Protein AF-A0A2U9CHC1-F1 (afdb_monomer_lite)

Organism: Scophthalmus maximus (NCBI:txid52904)

Radius of gyration: 15.19 Å; chains: 1; bounding box: 33×24×46 Å

pLDDT: mean 72.47, std 9.73, range [46.44, 90.88]

Secondary structure (DSSP, 8-state):
-EEEEE-TTT--TTHHHHHHHHSPTT-EEEE----SHHHHHHHHHHHHHHHHHHHTTSEEEEEEEEEEEEEE-TT--TTTS-TTS--EEEEEEEEEEE---

Foldseek 3Di:
DEQDEDFPPPDQLVVVVVSLVVDDFFYKYWYWQDDDDSRVVSVVVNVVVVVVCVVVVQKAWPDKDWADQPDADPPDDPVPDDPPDDRGRTGMITIIGGHPD

Structure (mmCIF, N/CA/C/O backbone):
data_AF-A0A2U9CHC1-F1
#
_entry.id   AF-A0A2U9CHC1-F1
#
loop_
_atom_site.group_PDB
_atom_site.id
_atom_site.type_symbol
_atom_site.label_atom_id
_atom_site.label_alt_id
_atom_site.label_comp_id
_atom_site.label_asym_id
_atom_site.label_entity_id
_atom_site.label_seq_id
_atom_site.pdbx_PDB_ins_code
_atom_site.Cartn_x
_atom_site.Cartn_y
_atom_site.Cartn_z
_atom_site.occupancy
_atom_site.B_iso_or_equiv
_atom_site.auth_seq_id
_atom_site.auth_comp_id
_atom_site.auth_asym_id
_atom_site.auth_atom_id
_atom_site.pdbx_PDB_model_num
ATOM 1 N N . MET A 1 1 ? -12.925 -9.304 -1.802 1.00 46.44 1 MET A N 1
ATOM 2 C CA . MET A 1 1 ? -12.968 -8.362 -2.944 1.00 46.44 1 MET A CA 1
ATOM 3 C C . MET A 1 1 ? -11.639 -7.628 -2.959 1.00 46.44 1 MET A C 1
ATOM 5 O O . MET A 1 1 ? -11.303 -7.051 -1.929 1.00 46.44 1 MET A O 1
ATOM 9 N N . MET A 1 2 ? -10.870 -7.755 -4.047 1.00 51.97 2 MET A N 1
ATOM 10 C CA . MET A 1 2 ? -9.599 -7.042 -4.231 1.00 51.97 2 MET A CA 1
ATOM 11 C C . MET A 1 2 ? -9.863 -5.648 -4.790 1.00 51.97 2 MET A C 1
ATOM 13 O O . MET A 1 2 ? -10.770 -5.482 -5.606 1.00 51.97 2 MET A O 1
ATOM 17 N N . VAL A 1 3 ? -9.103 -4.661 -4.333 1.00 51.94 3 VAL A N 1
ATOM 18 C CA . VAL A 1 3 ? -9.379 -3.250 -4.601 1.00 51.94 3 VAL A CA 1
ATOM 19 C C . VAL A 1 3 ? -8.132 -2.628 -5.210 1.00 51.94 3 VAL A C 1
ATOM 21 O O . VAL A 1 3 ? -7.300 -2.099 -4.487 1.00 51.94 3 VAL A O 1
ATOM 24 N N . GLY A 1 4 ? -8.036 -2.727 -6.539 1.00 56.56 4 GLY A N 1
ATOM 25 C CA . GLY A 1 4 ? -7.103 -1.972 -7.381 1.00 56.56 4 GLY A CA 1
ATOM 26 C C . GLY A 1 4 ? -5.609 -2.260 -7.189 1.00 56.56 4 GLY A C 1
ATOM 27 O O . GLY A 1 4 ? -5.155 -2.671 -6.128 1.00 56.56 4 GLY A O 1
ATOM 28 N N . GLY A 1 5 ? -4.837 -2.030 -8.253 1.00 59.22 5 GLY A N 1
ATOM 29 C CA . GLY A 1 5 ? -3.387 -1.864 -8.171 1.00 59.22 5 GLY A CA 1
ATOM 30 C C . GLY A 1 5 ? -3.066 -0.377 -8.066 1.00 59.22 5 GLY A C 1
ATOM 31 O O . GLY A 1 5 ? -3.528 0.401 -8.901 1.00 59.22 5 GLY A O 1
ATOM 32 N N . LEU A 1 6 ? -2.311 0.019 -7.044 1.00 64.94 6 LEU A N 1
ATOM 33 C CA . LEU A 1 6 ? -1.804 1.384 -6.897 1.00 64.94 6 LEU A CA 1
ATOM 34 C C . LEU A 1 6 ? -0.445 1.491 -7.584 1.00 64.94 6 LEU A C 1
ATOM 36 O O . LEU A 1 6 ? 0.389 0.600 -7.443 1.00 64.94 6 LEU A O 1
ATOM 40 N N . GLY A 1 7 ? -0.246 2.555 -8.357 1.00 63.22 7 GLY A N 1
ATOM 41 C CA . GLY A 1 7 ? 0.933 2.699 -9.194 1.00 63.22 7 GLY A CA 1
ATOM 42 C C . GLY A 1 7 ? 1.216 4.143 -9.588 1.00 63.22 7 GLY A C 1
ATOM 43 O O . GLY A 1 7 ? 0.286 4.923 -9.813 1.00 63.22 7 GLY A O 1
ATOM 44 N N . PHE A 1 8 ? 2.499 4.472 -9.723 1.00 62.66 8 PHE A N 1
ATOM 45 C CA . PHE A 1 8 ? 2.984 5.753 -10.216 1.00 62.66 8 PHE A CA 1
ATOM 46 C C . PHE A 1 8 ? 2.347 6.093 -11.570 1.00 62.66 8 PHE A C 1
ATOM 48 O O . PHE A 1 8 ? 2.277 5.261 -12.476 1.00 62.66 8 PHE A O 1
ATOM 55 N N . GLY A 1 9 ? 1.851 7.326 -11.690 1.00 63.66 9 GLY A N 1
ATOM 56 C CA . GLY A 1 9 ? 1.201 7.840 -12.899 1.00 63.66 9 GLY A CA 1
ATOM 57 C C . GLY A 1 9 ? -0.262 7.420 -13.099 1.00 63.66 9 GLY A C 1
ATOM 58 O O . GLY A 1 9 ? -0.912 7.968 -13.985 1.00 63.66 9 GLY A O 1
ATOM 59 N N . PHE A 1 10 ? -0.806 6.508 -12.283 1.00 65.31 10 PHE A N 1
ATOM 60 C CA . PHE A 1 10 ? -2.206 6.071 -12.397 1.00 65.31 10 PHE A CA 1
ATOM 61 C C . PHE A 1 10 ? -3.148 6.806 -11.438 1.00 65.31 10 PHE A C 1
ATOM 63 O O . PHE A 1 10 ? -4.285 7.094 -11.807 1.00 65.31 10 PHE A O 1
ATOM 70 N N . ALA A 1 11 ? -2.695 7.113 -10.220 1.00 68.75 11 ALA A N 1
ATOM 71 C CA . ALA A 1 11 ? -3.487 7.820 -9.216 1.00 68.75 11 ALA A CA 1
ATOM 72 C C . ALA A 1 11 ? -2.588 8.518 -8.179 1.00 68.75 11 ALA A C 1
ATOM 74 O O . ALA A 1 11 ? -1.499 8.017 -7.890 1.00 68.75 11 ALA A O 1
ATOM 75 N N . PRO A 1 12 ? -3.024 9.648 -7.591 1.00 78.62 12 PRO A N 1
ATOM 76 C CA . PRO A 1 12 ? -2.349 10.232 -6.440 1.00 78.62 12 PRO A CA 1
ATOM 77 C C . PRO A 1 12 ? -2.535 9.356 -5.195 1.00 78.62 12 PRO A C 1
ATOM 79 O O . PRO A 1 12 ? -3.524 8.636 -5.060 1.00 78.62 12 PRO A O 1
ATOM 82 N N . ILE A 1 13 ? -1.603 9.461 -4.250 1.00 78.94 13 ILE A N 1
ATOM 83 C CA . ILE A 1 13 ? -1.568 8.636 -3.030 1.00 78.94 13 ILE A CA 1
ATOM 84 C C . ILE A 1 13 ? -2.805 8.856 -2.152 1.00 78.94 13 ILE A C 1
ATOM 86 O O . ILE A 1 13 ? -3.288 7.919 -1.524 1.00 78.94 13 ILE A O 1
ATOM 90 N N . SER A 1 14 ? -3.398 10.052 -2.186 1.00 80.62 14 SER A N 1
ATOM 91 C CA . SER A 1 14 ? -4.634 10.369 -1.458 1.00 80.62 14 SER A CA 1
ATOM 92 C C . SER A 1 14 ? -5.802 9.425 -1.783 1.00 80.62 14 SER A C 1
ATOM 94 O O . SER A 1 14 ? -6.656 9.193 -0.927 1.00 80.62 14 SER A O 1
ATOM 96 N N . VAL A 1 15 ? -5.818 8.820 -2.980 1.00 81.75 15 VAL A N 1
ATOM 97 C CA . VAL A 1 15 ? -6.849 7.852 -3.400 1.00 81.75 15 VAL A CA 1
ATOM 98 C C . VAL A 1 15 ? -6.868 6.617 -2.501 1.00 81.75 15 VAL A C 1
ATOM 100 O O . VAL A 1 15 ? -7.906 5.981 -2.349 1.00 81.75 15 VAL A O 1
ATOM 103 N N . VAL A 1 16 ? -5.761 6.281 -1.843 1.00 80.19 16 VAL A N 1
ATOM 104 C CA . VAL A 1 16 ? -5.669 5.135 -0.931 1.00 80.19 16 VAL A CA 1
ATOM 105 C C . VAL A 1 16 ? -6.689 5.232 0.208 1.00 80.19 16 VAL A C 1
ATOM 107 O O . VAL A 1 16 ? -7.366 4.250 0.528 1.00 80.19 16 VAL A O 1
ATOM 110 N N . ARG A 1 17 ? -6.857 6.427 0.785 1.00 84.50 17 ARG A N 1
ATOM 111 C CA . ARG A 1 17 ? -7.854 6.672 1.836 1.00 84.50 17 ARG A CA 1
ATOM 112 C C . ARG A 1 17 ? -9.274 6.543 1.298 1.00 84.50 17 ARG A C 1
ATOM 114 O O . ARG A 1 17 ? -10.116 5.911 1.933 1.00 84.50 17 ARG A O 1
ATOM 121 N N . GLU A 1 18 ? -9.533 7.078 0.109 1.00 83.19 18 GLU A N 1
ATOM 122 C CA . GLU A 1 18 ? -10.838 6.973 -0.555 1.00 83.19 18 GLU A CA 1
ATOM 123 C C . GLU A 1 18 ? -11.197 5.516 -0.874 1.00 83.19 18 GLU A C 1
ATOM 125 O O . GLU A 1 18 ? -12.325 5.083 -0.633 1.00 83.19 18 GLU A O 1
ATOM 130 N N . LEU A 1 19 ? -10.223 4.723 -1.333 1.00 77.81 19 LEU A N 1
ATOM 131 C CA . LEU A 1 19 ? -10.380 3.285 -1.534 1.00 77.81 19 LEU A CA 1
ATOM 132 C C . LEU A 1 19 ? -10.685 2.588 -0.207 1.00 77.81 19 LEU A C 1
ATOM 134 O O . LEU A 1 19 ? -11.610 1.783 -0.136 1.00 77.81 19 LEU A O 1
ATOM 138 N N . CYS A 1 20 ? -9.983 2.915 0.876 1.00 78.12 20 CYS A N 1
ATOM 139 C CA . CYS A 1 20 ? -10.316 2.371 2.193 1.00 78.12 20 CYS A CA 1
ATOM 140 C C . CYS A 1 20 ? -11.768 2.695 2.597 1.00 78.12 20 CYS A C 1
ATOM 142 O O . CYS A 1 20 ? -12.495 1.813 3.053 1.00 78.12 20 CYS A O 1
ATOM 144 N N . LEU A 1 21 ? -12.266 3.906 2.340 1.00 79.25 21 LEU A N 1
ATOM 145 C CA . LEU A 1 21 ? -13.665 4.263 2.612 1.00 79.25 21 LEU A CA 1
ATOM 146 C C . LEU A 1 21 ? -14.660 3.485 1.740 1.00 79.25 21 LEU A C 1
ATOM 148 O O . LEU A 1 21 ? -15.615 2.917 2.272 1.00 79.25 21 LEU A O 1
ATOM 152 N N . ALA A 1 22 ? -14.410 3.400 0.432 1.00 78.88 22 ALA A N 1
ATOM 153 C CA . ALA A 1 22 ? -15.290 2.746 -0.540 1.00 78.88 22 ALA A CA 1
ATOM 154 C C . ALA A 1 22 ? -15.375 1.220 -0.368 1.00 78.88 22 ALA A C 1
ATOM 156 O O . ALA A 1 22 ? -16.261 0.561 -0.921 1.00 78.88 22 ALA A O 1
ATOM 157 N N . THR A 1 23 ? -14.444 0.633 0.378 1.00 73.69 23 THR A N 1
ATOM 158 C CA . THR A 1 23 ? -14.306 -0.814 0.463 1.00 73.69 23 THR A CA 1
ATOM 159 C C . THR A 1 23 ? -15.051 -1.422 1.639 1.00 73.69 23 THR A C 1
ATOM 161 O O . THR A 1 23 ? -15.192 -0.838 2.716 1.00 73.69 23 THR A O 1
ATOM 164 N N . LYS A 1 24 ? -15.584 -2.627 1.418 1.00 73.44 24 LYS A N 1
ATOM 165 C CA . LYS A 1 24 ? -16.309 -3.374 2.451 1.00 73.44 24 LYS A CA 1
ATOM 166 C C . LYS A 1 24 ? -15.332 -3.849 3.534 1.00 73.44 24 LYS A C 1
ATOM 168 O O . LYS A 1 24 ? -14.223 -4.251 3.184 1.00 73.44 24 LYS A O 1
ATOM 173 N N . PRO A 1 25 ? -15.734 -3.897 4.816 1.00 68.50 25 PRO A N 1
ATOM 174 C CA . PRO A 1 25 ? -14.930 -4.527 5.861 1.00 68.50 25 PRO A CA 1
ATOM 175 C C . PRO A 1 25 ? -14.449 -5.921 5.432 1.00 68.50 25 PRO A C 1
ATOM 177 O O . PRO A 1 25 ? -15.220 -6.713 4.886 1.00 68.50 25 PRO A O 1
ATOM 180 N N . GLY A 1 26 ? -13.162 -6.212 5.631 1.00 63.94 26 GLY A N 1
ATOM 181 C CA . GLY A 1 26 ? -12.551 -7.466 5.172 1.00 63.94 26 GLY A CA 1
ATOM 182 C C . GLY A 1 26 ? -12.085 -7.495 3.708 1.00 63.94 26 GLY A C 1
ATOM 183 O O . GLY A 1 26 ? -11.594 -8.529 3.257 1.00 63.94 26 GLY A O 1
ATOM 184 N N . SER A 1 27 ? -12.216 -6.402 2.953 1.00 65.50 27 SER A N 1
ATOM 185 C CA . SER A 1 27 ? -11.592 -6.256 1.632 1.00 65.50 27 SER A CA 1
ATOM 186 C C . SER A 1 27 ? -10.075 -6.166 1.717 1.00 65.50 27 SER A C 1
ATOM 188 O O . SER A 1 27 ? -9.539 -5.735 2.740 1.00 65.50 27 SER A O 1
ATOM 190 N N . THR A 1 28 ? -9.412 -6.476 0.601 1.00 60.97 28 THR A N 1
ATOM 191 C CA . THR A 1 28 ? -7.958 -6.414 0.505 1.00 60.97 28 THR A CA 1
ATOM 192 C C . THR A 1 28 ? -7.465 -5.526 -0.630 1.00 60.97 28 THR A C 1
ATOM 194 O O . THR A 1 28 ? -7.931 -5.658 -1.760 1.00 60.97 28 THR A O 1
ATOM 197 N N . ALA A 1 29 ? -6.521 -4.634 -0.340 1.00 65.69 29 ALA A N 1
ATOM 198 C CA . ALA A 1 29 ? -5.798 -3.853 -1.349 1.00 65.69 29 ALA A CA 1
ATOM 199 C C . ALA A 1 29 ? -4.481 -4.550 -1.720 1.00 65.69 29 ALA A C 1
ATOM 201 O O . ALA A 1 29 ? -4.002 -5.361 -0.927 1.00 65.69 29 ALA A O 1
ATOM 202 N N . THR A 1 30 ? -3.941 -4.258 -2.908 1.00 62.06 30 THR A N 1
ATOM 203 C CA . THR A 1 30 ? -2.662 -4.789 -3.410 1.00 62.06 30 THR A CA 1
ATOM 204 C C . THR A 1 30 ? -1.847 -3.691 -4.085 1.00 62.06 30 THR A C 1
ATOM 206 O O . THR A 1 30 ? -2.328 -3.056 -5.019 1.00 62.06 30 THR A O 1
ATOM 209 N N . GLU A 1 31 ? -0.604 -3.491 -3.665 1.00 65.50 31 GLU A N 1
ATOM 210 C CA . GLU A 1 31 ? 0.395 -2.749 -4.449 1.00 65.50 31 GLU A CA 1
ATOM 211 C C . GLU A 1 31 ? 1.146 -3.734 -5.365 1.00 65.50 31 GLU A C 1
ATOM 213 O O . GLU A 1 31 ? 1.241 -4.913 -5.031 1.00 65.50 31 GLU A O 1
ATOM 218 N N . GLY A 1 32 ? 1.625 -3.287 -6.526 1.00 58.28 32 GLY A N 1
ATOM 219 C CA . GLY A 1 32 ? 2.545 -4.042 -7.376 1.00 58.28 32 GLY A CA 1
ATOM 220 C C . GLY A 1 32 ? 3.784 -3.197 -7.649 1.00 58.28 32 GLY A C 1
ATOM 221 O O . GLY A 1 32 ? 3.663 -1.999 -7.893 1.00 58.28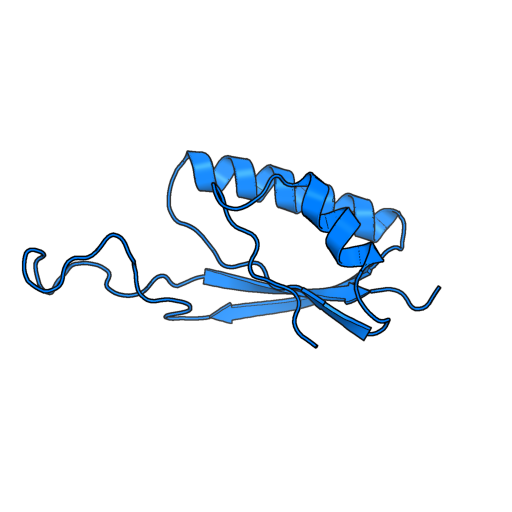 32 GLY A O 1
ATOM 222 N N . ASP A 1 33 ? 4.962 -3.815 -7.595 1.00 57.00 33 ASP A N 1
ATOM 223 C CA . ASP A 1 33 ? 6.226 -3.086 -7.719 1.00 57.00 33 ASP A CA 1
ATOM 224 C C . ASP A 1 33 ? 6.384 -2.505 -9.132 1.00 57.00 33 ASP A C 1
ATOM 226 O O . ASP A 1 33 ? 6.120 -3.173 -10.136 1.00 57.00 33 ASP A O 1
ATOM 230 N N . GLN A 1 34 ? 6.794 -1.243 -9.204 1.00 55.91 34 GLN A N 1
ATOM 231 C CA . GLN A 1 34 ? 7.042 -0.533 -10.453 1.00 55.91 34 GLN A CA 1
ATOM 232 C C . GLN A 1 34 ? 8.506 -0.115 -10.506 1.00 55.91 34 GLN A C 1
ATOM 234 O O . GLN A 1 34 ? 9.051 0.435 -9.550 1.00 55.91 34 GLN A O 1
ATOM 239 N N . THR A 1 35 ? 9.168 -0.386 -11.626 1.00 53.00 35 THR A N 1
ATOM 240 C CA . THR A 1 35 ? 10.598 -0.119 -11.791 1.00 53.00 35 THR A CA 1
ATOM 241 C C . THR A 1 35 ? 10.837 1.324 -12.267 1.00 53.00 35 THR A C 1
ATOM 243 O O . THR A 1 35 ? 10.202 1.795 -13.207 1.00 53.00 35 THR A O 1
ATOM 246 N N . GLY A 1 36 ? 11.754 2.054 -11.613 1.00 59.09 36 GLY A N 1
ATOM 247 C CA . GLY A 1 36 ? 12.178 3.416 -11.996 1.00 59.09 36 GLY A CA 1
ATOM 248 C C . GLY A 1 36 ? 12.329 4.396 -10.818 1.00 59.09 36 GLY A C 1
ATOM 249 O O . GLY A 1 36 ? 11.748 4.194 -9.758 1.00 59.09 36 GLY A O 1
ATOM 250 N N . ARG A 1 37 ? 13.106 5.485 -10.982 1.00 57.62 37 ARG A N 1
ATOM 251 C CA . ARG A 1 37 ? 13.313 6.503 -9.918 1.00 57.62 37 ARG A CA 1
ATOM 252 C C . ARG A 1 37 ? 12.015 7.191 -9.454 1.00 57.62 37 ARG A C 1
ATOM 254 O O . ARG A 1 37 ? 11.796 7.220 -8.249 1.00 57.62 37 ARG A O 1
ATOM 261 N N . PRO A 1 38 ? 11.138 7.691 -10.349 1.00 63.03 38 PRO A N 1
ATOM 262 C CA . PRO A 1 38 ? 9.866 8.289 -9.929 1.00 63.03 38 PRO A CA 1
ATOM 263 C C . PRO A 1 38 ? 8.930 7.282 -9.244 1.00 63.03 38 PRO A C 1
ATOM 265 O O . PRO A 1 38 ? 8.182 7.634 -8.337 1.00 63.03 38 PRO A O 1
ATOM 268 N N . ALA A 1 39 ? 9.013 6.010 -9.643 1.00 66.31 39 ALA A N 1
ATOM 269 C CA . ALA A 1 39 ? 8.268 4.927 -9.014 1.00 66.31 39 ALA A CA 1
ATOM 270 C C . ALA A 1 39 ? 8.766 4.631 -7.590 1.00 66.31 39 ALA A C 1
ATOM 272 O O . ALA A 1 39 ? 7.959 4.322 -6.719 1.00 66.31 39 ALA A O 1
ATOM 273 N N . ALA A 1 40 ? 10.068 4.788 -7.323 1.00 69.50 40 ALA A N 1
ATOM 274 C CA . ALA A 1 40 ? 10.626 4.616 -5.985 1.00 69.50 40 ALA A CA 1
ATOM 275 C C . ALA A 1 40 ? 10.138 5.695 -5.004 1.00 69.50 40 ALA A C 1
ATOM 277 O O . ALA A 1 40 ? 9.745 5.357 -3.894 1.00 69.50 40 ALA A O 1
ATOM 278 N N . GLU A 1 41 ? 10.118 6.970 -5.408 1.00 76.88 41 GLU A N 1
ATOM 279 C CA . GLU A 1 41 ? 9.613 8.066 -4.561 1.00 76.88 41 GLU A CA 1
ATOM 280 C C . GLU A 1 41 ? 8.119 7.902 -4.260 1.00 76.88 41 GLU A C 1
ATOM 282 O O . GLU A 1 41 ? 7.711 7.954 -3.101 1.00 76.88 41 GLU A O 1
ATOM 287 N N . PHE A 1 42 ? 7.321 7.596 -5.287 1.00 76.81 42 PHE A N 1
ATOM 288 C CA . PHE A 1 42 ? 5.897 7.307 -5.120 1.00 76.81 42 PHE A CA 1
ATOM 289 C C . PHE A 1 42 ? 5.648 6.127 -4.183 1.00 76.81 42 PHE A C 1
ATOM 291 O O . PHE A 1 42 ? 4.750 6.186 -3.346 1.00 76.81 42 PHE A O 1
ATOM 298 N N . ARG A 1 43 ? 6.449 5.066 -4.305 1.00 76.06 43 ARG A N 1
ATOM 299 C CA . ARG A 1 43 ? 6.376 3.909 -3.417 1.00 76.06 43 ARG A CA 1
ATOM 300 C C . ARG A 1 43 ? 6.655 4.320 -1.976 1.00 76.06 43 ARG A C 1
ATOM 302 O O . ARG A 1 43 ? 5.864 3.990 -1.105 1.00 76.06 43 ARG A O 1
ATOM 309 N N . GLU A 1 44 ? 7.720 5.070 -1.712 1.00 81.81 44 GLU A N 1
ATOM 310 C CA . GLU A 1 44 ? 8.043 5.540 -0.355 1.00 81.81 44 GLU A CA 1
ATOM 311 C C . GLU A 1 44 ? 6.929 6.399 0.259 1.00 81.81 44 GLU A C 1
ATOM 313 O O . GLU A 1 44 ? 6.588 6.234 1.433 1.00 81.81 44 GLU A O 1
ATOM 318 N N . ASP A 1 45 ? 6.339 7.304 -0.523 1.00 84.31 45 ASP A N 1
ATOM 319 C CA . ASP A 1 45 ? 5.214 8.119 -0.064 1.00 84.31 45 ASP A CA 1
ATOM 320 C C . ASP A 1 45 ? 3.955 7.271 0.174 1.00 84.31 45 ASP A C 1
ATOM 322 O O . ASP A 1 45 ? 3.261 7.464 1.174 1.00 84.31 45 ASP A O 1
ATOM 326 N N . LEU A 1 46 ? 3.681 6.296 -0.699 1.00 80.88 46 LEU A N 1
ATOM 327 C CA . LEU A 1 46 ? 2.588 5.348 -0.517 1.00 80.88 46 LEU A CA 1
ATOM 328 C C . LEU A 1 46 ? 2.799 4.540 0.768 1.00 80.88 46 LEU A C 1
ATOM 330 O O . LEU A 1 46 ? 1.886 4.448 1.578 1.00 80.88 46 LEU A O 1
ATOM 334 N N . TRP A 1 47 ? 4.006 4.025 1.007 1.00 82.12 47 TRP A N 1
ATOM 335 C CA . TRP A 1 47 ? 4.364 3.297 2.227 1.00 82.12 47 TRP A CA 1
ATOM 336 C C . TRP A 1 47 ? 4.126 4.107 3.495 1.00 82.12 47 TRP A C 1
ATOM 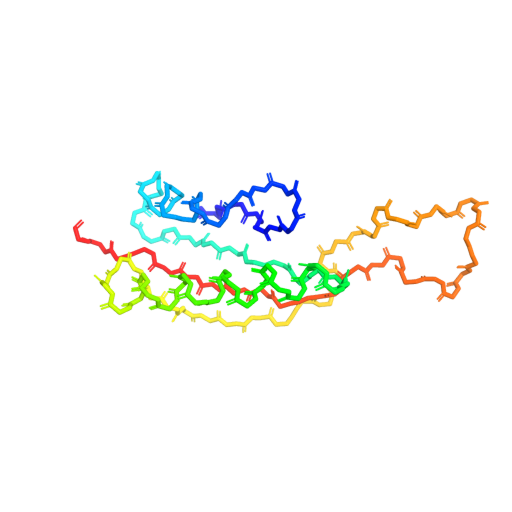338 O O . TRP A 1 47 ? 3.543 3.586 4.449 1.00 82.12 47 TRP A O 1
ATOM 348 N N . ARG A 1 48 ? 4.525 5.383 3.496 1.00 87.88 48 ARG A N 1
ATOM 349 C CA . ARG A 1 48 ? 4.245 6.297 4.611 1.00 87.88 48 ARG A CA 1
ATOM 350 C C . ARG A 1 48 ? 2.748 6.427 4.869 1.00 87.88 48 ARG A C 1
ATOM 352 O O . ARG A 1 48 ? 2.320 6.292 6.012 1.00 87.88 48 ARG A O 1
ATOM 359 N N . GLU A 1 49 ? 1.957 6.635 3.823 1.00 87.94 49 GLU A N 1
ATOM 360 C CA . GLU A 1 49 ? 0.505 6.765 3.950 1.00 87.94 49 GLU A CA 1
ATOM 361 C C . GLU A 1 49 ? -0.150 5.471 4.455 1.00 87.94 49 GLU A C 1
ATOM 363 O O . GLU A 1 49 ? -1.006 5.504 5.342 1.00 87.94 49 GLU A O 1
ATOM 368 N N . LEU A 1 50 ? 0.293 4.318 3.939 1.00 83.94 50 LEU A N 1
ATOM 369 C CA . LEU A 1 50 ? -0.180 3.004 4.370 1.00 83.94 50 LEU A CA 1
ATOM 370 C C . LEU A 1 50 ? 0.035 2.790 5.870 1.00 83.94 50 LEU A C 1
ATOM 372 O O . LEU A 1 50 ? -0.867 2.314 6.567 1.00 83.94 50 LEU A O 1
ATOM 376 N N . GLN A 1 51 ? 1.213 3.176 6.356 1.00 86.81 51 GLN A N 1
ATOM 377 C CA . GLN A 1 51 ? 1.587 3.046 7.755 1.00 86.81 51 GLN A CA 1
ATOM 378 C C . GLN A 1 51 ? 0.804 4.002 8.663 1.00 86.81 51 GLN A C 1
ATOM 380 O O . GLN A 1 51 ? 0.299 3.565 9.693 1.00 86.81 51 GLN A O 1
ATOM 385 N N . LEU A 1 52 ? 0.601 5.259 8.253 1.00 90.88 52 LEU A N 1
ATOM 386 C CA . LEU A 1 52 ? -0.250 6.204 8.990 1.00 90.88 52 LEU A CA 1
ATOM 387 C C . LEU A 1 52 ? -1.681 5.680 9.142 1.00 90.88 52 LEU A C 1
ATOM 389 O O . LEU A 1 52 ? -2.253 5.708 10.226 1.00 90.88 52 LEU A O 1
ATOM 393 N N . MET A 1 53 ? -2.256 5.135 8.070 1.00 87.88 53 MET A N 1
ATOM 394 C CA . MET A 1 53 ? -3.598 4.553 8.115 1.00 87.88 53 MET A CA 1
ATOM 395 C C . MET A 1 53 ? -3.684 3.303 9.013 1.00 87.88 53 MET A C 1
ATOM 397 O O . MET A 1 53 ? -4.757 3.005 9.544 1.00 87.88 53 MET A O 1
ATOM 401 N N . GLU A 1 54 ? -2.586 2.558 9.181 1.00 87.31 54 GLU A N 1
ATOM 402 C CA . GLU A 1 54 ? -2.498 1.444 10.135 1.00 87.31 54 GLU A CA 1
ATOM 403 C C . GLU A 1 54 ? -2.419 1.951 11.581 1.00 87.31 54 GLU A C 1
ATOM 405 O O . GLU A 1 54 ? -3.148 1.453 12.438 1.00 87.31 54 GLU A O 1
ATOM 410 N N . GLU A 1 55 ? -1.632 2.999 11.841 1.00 89.56 55 GLU A N 1
ATOM 411 C CA . GLU A 1 55 ? -1.556 3.676 13.146 1.00 89.56 55 GLU A CA 1
ATOM 412 C C . GLU A 1 55 ? -2.895 4.317 13.555 1.00 89.56 55 GLU A C 1
ATOM 414 O O . GLU A 1 55 ? -3.289 4.253 14.719 1.00 89.56 55 GLU A O 1
ATOM 419 N N . GLU A 1 56 ? -3.642 4.868 12.595 1.00 90.31 56 GLU A N 1
ATOM 420 C CA . GLU A 1 56 ? -5.006 5.388 12.780 1.00 90.31 56 GLU A CA 1
ATOM 421 C C . GLU A 1 56 ? -6.066 4.277 12.940 1.00 90.31 56 GLU A C 1
ATOM 423 O O . GLU A 1 56 ? -7.235 4.559 13.212 1.00 90.31 56 GLU A O 1
ATOM 428 N N . GLY A 1 57 ? -5.690 3.007 12.756 1.00 87.12 57 GLY A N 1
ATOM 429 C CA . GLY A 1 57 ? -6.583 1.858 12.896 1.00 87.12 57 GLY A CA 1
ATOM 430 C C . GLY A 1 57 ? -7.583 1.677 11.750 1.00 87.12 57 GLY A C 1
ATOM 431 O O . GLY A 1 57 ? -8.530 0.900 11.891 1.00 87.12 57 GLY A O 1
ATOM 432 N N . LEU A 1 58 ? -7.396 2.344 10.606 1.00 85.06 58 LEU A N 1
ATOM 433 C CA . LEU A 1 58 ? -8.286 2.237 9.439 1.00 85.06 58 LEU A CA 1
ATOM 434 C C . LEU A 1 58 ? -8.155 0.877 8.734 1.00 85.06 58 LEU A C 1
ATOM 436 O O . LEU A 1 58 ? -9.122 0.350 8.173 1.00 85.06 58 LEU A O 1
ATOM 440 N N . TRP A 1 59 ? -6.970 0.278 8.798 1.00 85.88 59 TRP A N 1
ATOM 441 C CA . TRP A 1 59 ? -6.695 -1.072 8.315 1.00 85.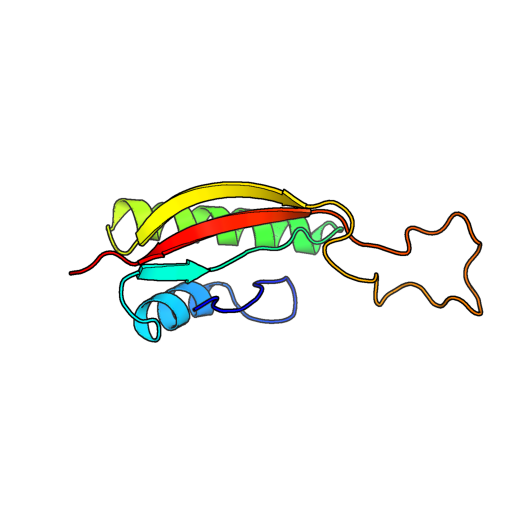88 59 TRP A CA 1
ATOM 442 C C . TRP A 1 59 ? -5.529 -1.721 9.058 1.00 85.88 59 TRP A C 1
ATOM 444 O O . TRP A 1 59 ? -4.874 -1.090 9.876 1.00 85.88 59 TRP A O 1
ATOM 454 N N . SER A 1 60 ? -5.268 -2.991 8.760 1.00 83.88 60 SER A N 1
ATOM 455 C CA . SER A 1 60 ? -4.109 -3.735 9.261 1.00 83.88 60 SER A CA 1
ATOM 456 C C . SER A 1 60 ? -3.416 -4.494 8.136 1.00 83.88 60 SER A C 1
ATOM 458 O O . SER A 1 60 ? -4.074 -5.053 7.247 1.00 83.88 60 SER A O 1
ATOM 460 N N . ARG A 1 61 ? -2.082 -4.540 8.166 1.00 84.06 61 ARG A N 1
ATOM 461 C CA . ARG A 1 61 ? -1.292 -5.327 7.218 1.00 84.06 61 ARG A CA 1
ATOM 462 C C . ARG A 1 61 ? -1.441 -6.814 7.531 1.00 84.06 61 ARG A C 1
ATOM 464 O O . ARG A 1 61 ? -1.089 -7.280 8.610 1.00 84.06 61 ARG A O 1
ATOM 471 N N . VAL A 1 62 ? -1.936 -7.575 6.560 1.00 82.81 62 VAL A N 1
ATOM 472 C CA . VAL A 1 62 ? -2.215 -9.015 6.710 1.00 82.81 62 VAL A CA 1
ATOM 473 C C . VAL A 1 62 ? -1.126 -9.891 6.103 1.00 82.81 62 VAL A C 1
ATOM 475 O O . VAL A 1 62 ? -0.999 -11.055 6.471 1.00 82.81 62 VAL A O 1
ATOM 478 N N . GLY A 1 63 ? -0.348 -9.365 5.157 1.00 79.75 63 GLY A N 1
ATOM 479 C CA . GLY A 1 63 ? 0.730 -10.129 4.547 1.00 79.75 63 GLY A CA 1
ATOM 480 C C . GLY A 1 63 ? 1.429 -9.406 3.410 1.00 79.75 63 GLY A C 1
ATOM 481 O O . GLY A 1 63 ? 0.953 -8.398 2.894 1.00 79.75 63 GLY A O 1
ATOM 482 N N . ILE A 1 64 ? 2.571 -9.964 3.024 1.00 76.50 64 ILE A N 1
ATOM 483 C CA . ILE A 1 64 ? 3.374 -9.531 1.884 1.00 76.50 64 ILE A CA 1
ATOM 484 C C . ILE A 1 64 ? 3.665 -10.778 1.062 1.00 76.50 64 ILE A C 1
ATOM 486 O O . ILE A 1 64 ? 4.075 -11.802 1.613 1.00 76.50 64 ILE A O 1
ATOM 490 N N . ARG A 1 65 ? 3.450 -10.708 -0.248 1.00 74.81 65 ARG A N 1
ATOM 491 C CA . ARG A 1 65 ? 3.734 -11.802 -1.169 1.00 74.81 65 ARG A CA 1
ATOM 492 C C . ARG A 1 65 ? 4.545 -11.302 -2.349 1.00 74.81 65 ARG A C 1
ATOM 494 O O . ARG A 1 65 ? 4.034 -10.582 -3.201 1.00 74.81 65 ARG A O 1
ATOM 501 N N . LEU A 1 66 ? 5.790 -11.754 -2.430 1.00 69.94 66 LEU A N 1
ATOM 502 C CA . LEU A 1 66 ? 6.587 -11.640 -3.647 1.00 69.94 66 LEU A CA 1
ATOM 503 C C . LEU A 1 66 ? 5.889 -12.423 -4.760 1.00 69.94 66 LEU A C 1
ATOM 505 O O . LEU A 1 66 ? 5.572 -13.604 -4.604 1.00 69.94 66 LEU A O 1
ATOM 509 N N . THR A 1 67 ? 5.605 -11.738 -5.858 1.00 69.44 67 THR A N 1
ATOM 510 C CA . THR A 1 67 ? 4.950 -12.300 -7.032 1.00 69.44 67 THR A CA 1
ATOM 511 C C . THR A 1 67 ? 5.878 -12.118 -8.216 1.00 69.44 67 THR A C 1
ATOM 513 O O . THR A 1 67 ? 6.129 -11.003 -8.676 1.00 69.44 67 THR A O 1
ATOM 516 N N . ASP A 1 68 ? 6.394 -13.242 -8.695 1.00 68.19 68 ASP A N 1
ATOM 517 C CA . ASP A 1 68 ? 7.120 -13.270 -9.950 1.00 68.19 68 ASP A CA 1
ATOM 518 C C . ASP A 1 68 ? 6.129 -13.111 -11.110 1.00 68.19 68 ASP A C 1
ATOM 520 O O . ASP A 1 68 ? 5.035 -13.681 -11.071 1.00 68.19 68 ASP A O 1
ATOM 524 N N . ARG A 1 69 ? 6.494 -12.309 -12.115 1.00 71.88 69 ARG A N 1
ATOM 525 C CA . ARG A 1 69 ? 5.668 -12.027 -13.300 1.00 71.88 69 ARG A CA 1
ATOM 526 C C . ARG A 1 69 ? 4.254 -11.520 -12.979 1.00 71.88 69 ARG A C 1
ATOM 528 O O . ARG A 1 69 ? 3.268 -11.992 -13.537 1.00 71.88 69 ARG A O 1
ATOM 535 N N . TYR A 1 70 ? 4.157 -10.542 -12.081 1.00 68.12 70 TYR A N 1
ATOM 536 C CA . TYR A 1 70 ? 2.898 -9.899 -11.690 1.00 68.12 70 TYR A CA 1
ATOM 537 C C . TYR A 1 70 ? 2.133 -9.294 -12.881 1.00 68.12 70 TYR A C 1
ATOM 539 O O . TYR A 1 70 ? 0.903 -9.351 -12.913 1.00 68.12 70 TYR A O 1
ATOM 547 N N . ARG A 1 71 ? 2.841 -8.719 -13.862 1.00 70.00 71 ARG A N 1
ATOM 548 C CA . ARG A 1 71 ? 2.231 -8.111 -15.053 1.00 70.00 71 ARG A CA 1
ATOM 549 C C . ARG A 1 71 ? 3.156 -8.215 -16.259 1.00 70.00 71 ARG A C 1
ATOM 551 O O . ARG A 1 71 ? 4.371 -8.178 -16.100 1.00 70.00 71 ARG A O 1
ATOM 558 N N . GLU A 1 72 ? 2.594 -8.286 -17.460 1.00 73.81 72 GLU A N 1
ATOM 559 C CA . GLU A 1 72 ? 3.347 -8.020 -18.690 1.00 73.81 72 GLU A CA 1
ATOM 560 C C . GLU A 1 72 ? 3.900 -6.593 -18.672 1.00 73.81 72 GLU A C 1
ATOM 562 O O . GLU A 1 72 ? 3.226 -5.658 -18.229 1.00 73.81 72 GLU A O 1
ATOM 567 N N . ASN A 1 73 ? 5.138 -6.432 -19.123 1.00 70.44 73 ASN A N 1
ATOM 568 C CA . ASN A 1 73 ? 5.791 -5.139 -19.179 1.00 70.44 73 ASN A CA 1
ATOM 569 C C . ASN A 1 73 ? 5.250 -4.349 -20.385 1.00 70.44 73 ASN A C 1
ATOM 571 O O . ASN A 1 73 ? 5.585 -4.681 -21.521 1.00 70.44 73 ASN A O 1
ATOM 575 N N . PRO A 1 74 ? 4.440 -3.291 -20.176 1.00 68.00 74 PRO A N 1
ATOM 576 C CA . PRO A 1 74 ? 3.838 -2.542 -21.278 1.00 68.00 74 PRO A CA 1
ATOM 577 C C . PRO A 1 74 ? 4.866 -1.715 -22.063 1.00 68.00 74 PRO A C 1
ATOM 579 O O . PRO A 1 74 ? 4.525 -1.132 -23.089 1.00 68.00 74 PRO A O 1
ATOM 582 N N . HIS A 1 75 ? 6.105 -1.629 -21.571 1.00 68.81 75 HIS A N 1
ATOM 583 C CA . HIS A 1 75 ? 7.210 -0.948 -22.234 1.00 68.81 75 HIS A CA 1
ATOM 584 C C . HIS A 1 75 ? 8.009 -1.865 -23.162 1.00 68.81 75 HIS A C 1
ATOM 586 O O . HIS A 1 75 ? 8.936 -1.377 -23.799 1.00 68.81 75 HIS A O 1
ATOM 592 N N . VAL A 1 76 ? 7.658 -3.155 -23.236 1.00 73.62 76 VAL A N 1
ATOM 593 C CA . VAL A 1 76 ? 8.317 -4.126 -24.111 1.00 73.62 76 VAL A CA 1
ATOM 594 C C . VAL A 1 76 ? 7.457 -4.362 -25.343 1.00 73.62 76 VAL A C 1
ATOM 596 O O . VAL A 1 76 ? 6.290 -4.744 -25.241 1.00 73.62 76 VAL A O 1
ATOM 599 N N . ASN A 1 77 ? 8.037 -4.137 -26.514 1.00 74.19 77 ASN A N 1
ATOM 600 C CA . ASN A 1 77 ? 7.459 -4.478 -27.798 1.00 74.19 77 ASN A CA 1
ATOM 601 C C . ASN A 1 77 ? 8.097 -5.781 -28.313 1.00 74.19 77 ASN A C 1
ATOM 603 O O . ASN A 1 77 ? 9.233 -5.747 -28.782 1.00 74.19 77 ASN A O 1
ATOM 607 N N . PRO A 1 78 ? 7.366 -6.910 -28.312 1.00 67.75 78 PRO A N 1
ATOM 608 C CA . PRO A 1 78 ? 7.907 -8.208 -28.719 1.00 67.75 78 PRO A CA 1
ATOM 609 C C . PRO A 1 78 ? 8.332 -8.277 -30.197 1.00 67.75 78 PRO A C 1
ATOM 611 O O . PRO A 1 78 ? 9.006 -9.219 -30.587 1.00 67.75 78 PRO A O 1
ATOM 614 N N . GLU A 1 79 ? 7.948 -7.305 -31.033 1.00 71.69 79 GLU A N 1
ATOM 615 C CA . GLU A 1 79 ? 8.376 -7.228 -32.438 1.00 71.69 79 GLU A CA 1
ATOM 616 C C . GLU A 1 79 ? 9.670 -6.423 -32.644 1.00 71.69 79 GLU A C 1
ATOM 618 O O . GLU A 1 79 ? 10.246 -6.456 -33.732 1.00 71.69 79 GLU A O 1
ATOM 623 N N . ARG A 1 80 ? 10.100 -5.641 -31.644 1.00 69.75 80 ARG A N 1
ATOM 624 C CA . ARG A 1 80 ? 11.257 -4.731 -31.750 1.00 69.75 80 ARG A CA 1
ATOM 625 C C . ARG A 1 80 ? 12.345 -4.990 -30.722 1.00 69.75 80 ARG A C 1
ATOM 627 O O . ARG A 1 80 ? 13.493 -4.644 -30.987 1.00 69.75 80 ARG A O 1
ATOM 634 N N . ASP A 1 81 ? 11.975 -5.543 -29.581 1.00 72.38 81 ASP A N 1
ATOM 635 C CA . ASP A 1 81 ? 12.865 -5.726 -28.450 1.00 72.38 81 ASP A CA 1
ATOM 636 C C . ASP A 1 81 ? 13.467 -7.135 -28.465 1.00 72.38 81 ASP A C 1
ATOM 638 O O . ASP A 1 81 ? 12.830 -8.096 -28.892 1.00 72.38 81 ASP A O 1
ATOM 642 N N . GLU A 1 82 ? 14.722 -7.237 -28.036 1.00 71.75 82 GLU A N 1
ATOM 643 C CA . GLU A 1 82 ? 15.488 -8.486 -27.999 1.00 71.75 82 GLU A CA 1
ATOM 644 C C . GLU A 1 82 ? 14.895 -9.478 -26.975 1.00 71.75 82 GLU A C 1
ATOM 646 O O . GLU A 1 82 ? 14.319 -9.063 -25.969 1.00 71.75 82 GLU A O 1
ATOM 651 N N . ASP A 1 83 ? 15.083 -10.789 -27.183 1.00 66.94 83 ASP A N 1
ATOM 652 C CA . ASP A 1 83 ? 14.560 -11.850 -26.293 1.00 66.94 83 ASP A CA 1
ATOM 653 C C . ASP A 1 83 ? 15.068 -11.745 -24.834 1.00 66.94 83 ASP A C 1
ATOM 655 O O . ASP A 1 83 ? 14.472 -12.310 -23.914 1.00 66.94 83 ASP A O 1
ATOM 659 N N . ASP A 1 84 ? 16.157 -11.003 -24.602 1.00 65.19 84 ASP A N 1
ATOM 660 C CA . ASP A 1 84 ? 16.739 -10.760 -23.276 1.00 65.19 84 ASP A CA 1
ATOM 661 C C . ASP A 1 84 ? 16.052 -9.610 -22.506 1.00 65.19 84 ASP A C 1
ATOM 663 O O . ASP A 1 84 ? 16.420 -9.297 -21.366 1.00 65.19 84 ASP A O 1
ATOM 667 N N . VAL A 1 85 ? 15.040 -8.962 -23.094 1.00 67.56 85 VAL A N 1
ATOM 668 C CA . VAL A 1 85 ? 14.300 -7.875 -22.447 1.00 67.56 85 VAL A CA 1
ATOM 669 C C . VAL A 1 85 ? 13.295 -8.433 -21.435 1.00 67.56 85 VAL A C 1
ATOM 671 O O . VAL A 1 85 ? 12.620 -9.439 -21.635 1.00 67.56 85 VAL A O 1
ATOM 674 N N . GLN A 1 86 ? 13.174 -7.764 -20.287 1.00 68.00 86 GLN A N 1
ATOM 675 C CA . GLN A 1 86 ? 12.316 -8.216 -19.196 1.00 68.00 86 GLN A CA 1
ATOM 676 C C . GLN A 1 86 ? 10.821 -8.059 -19.549 1.00 68.00 86 GLN A C 1
ATOM 678 O O . GLN A 1 86 ? 10.194 -7.038 -19.253 1.00 68.00 86 GLN A O 1
ATOM 683 N N . HIS A 1 87 ? 10.246 -9.098 -20.164 1.00 72.31 87 HIS A N 1
ATOM 684 C CA . HIS A 1 87 ? 8.852 -9.153 -20.637 1.00 72.31 87 HIS A CA 1
ATOM 685 C C . HIS A 1 87 ? 7.801 -9.092 -19.525 1.00 72.31 87 HIS A C 1
ATOM 687 O O . HIS A 1 87 ? 6.644 -8.757 -19.778 1.00 72.31 87 HIS A O 1
ATOM 693 N N . TYR A 1 88 ? 8.188 -9.409 -18.291 1.00 73.25 88 TYR A N 1
ATOM 694 C CA . TYR A 1 88 ? 7.290 -9.420 -17.147 1.00 73.25 88 TYR A CA 1
ATOM 695 C C . TYR A 1 88 ? 7.864 -8.609 -15.993 1.00 73.25 88 TYR A C 1
ATOM 697 O O . TYR A 1 88 ? 9.023 -8.765 -15.614 1.00 73.25 88 TYR A O 1
ATOM 705 N N . ILE A 1 89 ? 7.017 -7.779 -15.399 1.00 70.62 89 ILE A N 1
ATOM 706 C CA . ILE A 1 89 ? 7.305 -7.038 -14.180 1.00 70.62 89 ILE A CA 1
ATOM 707 C C . ILE A 1 89 ? 7.019 -7.967 -13.003 1.00 70.62 89 ILE A C 1
ATOM 709 O O . ILE A 1 89 ? 5.885 -8.416 -12.813 1.00 70.62 89 ILE A O 1
ATOM 713 N N . SER A 1 90 ? 8.051 -8.257 -12.221 1.00 69.12 90 SER A N 1
ATOM 714 C CA . SER A 1 90 ? 7.933 -8.929 -10.925 1.00 69.12 90 SER A CA 1
ATOM 715 C C . SER A 1 90 ? 7.816 -7.883 -9.825 1.00 69.12 90 SER A C 1
ATOM 717 O O . SER A 1 90 ? 8.340 -6.779 -9.958 1.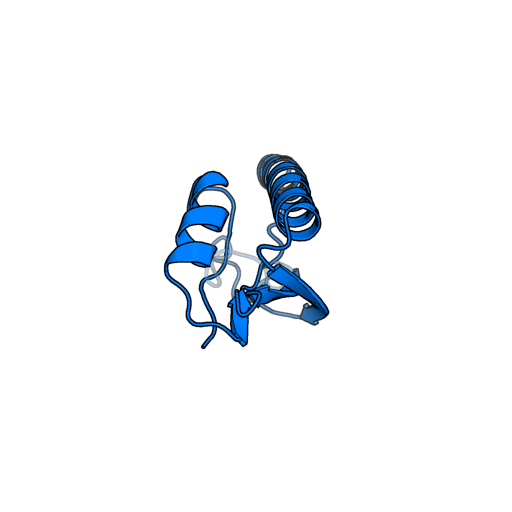00 69.12 90 SER A O 1
ATOM 719 N N . GLY A 1 91 ? 7.118 -8.210 -8.740 1.00 69.38 91 GLY A N 1
ATOM 720 C CA . GLY A 1 91 ? 6.905 -7.244 -7.671 1.00 69.38 91 GLY A CA 1
ATOM 721 C C . GLY A 1 91 ? 6.392 -7.840 -6.373 1.00 69.38 91 GLY A C 1
ATOM 722 O O . GLY A 1 91 ? 6.130 -9.037 -6.267 1.00 69.38 91 GLY A O 1
ATOM 723 N N . SER A 1 92 ? 6.249 -6.989 -5.366 1.00 70.38 92 SER A N 1
ATOM 724 C CA . SER A 1 92 ? 5.673 -7.362 -4.077 1.00 70.38 92 SER A CA 1
ATOM 725 C C . SER A 1 92 ? 4.208 -6.969 -4.028 1.00 70.38 92 SER A C 1
ATOM 727 O O . SER A 1 92 ? 3.860 -5.842 -4.351 1.00 70.38 92 SER A O 1
ATOM 729 N N . VAL A 1 93 ? 3.367 -7.910 -3.608 1.00 71.62 93 VAL A N 1
ATOM 730 C CA . VAL A 1 93 ? 1.947 -7.703 -3.343 1.00 71.62 93 VAL A CA 1
ATOM 731 C C . VAL A 1 93 ? 1.742 -7.560 -1.850 1.00 71.62 93 VAL A C 1
ATOM 733 O O . VAL A 1 93 ? 2.001 -8.489 -1.085 1.00 71.62 93 VAL A O 1
ATOM 736 N N 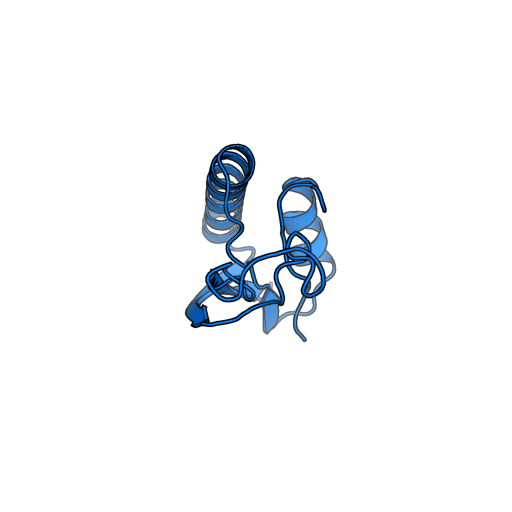. TYR A 1 94 ? 1.240 -6.408 -1.435 1.00 73.50 94 TYR A N 1
ATOM 737 C CA . TYR A 1 94 ? 0.972 -6.115 -0.033 1.00 73.50 94 TYR A CA 1
ATOM 738 C C . TYR A 1 94 ? -0.513 -6.212 0.239 1.00 73.50 94 TYR A C 1
ATOM 740 O O . TYR A 1 94 ? -1.298 -5.568 -0.442 1.00 73.50 94 TYR A O 1
ATOM 748 N N . LEU A 1 95 ? -0.889 -7.028 1.218 1.00 74.44 95 LEU A N 1
ATOM 749 C CA . LEU A 1 95 ? -2.274 -7.273 1.576 1.00 74.44 95 LEU A CA 1
ATOM 750 C C . LEU A 1 95 ? -2.620 -6.482 2.832 1.00 74.44 95 LEU A C 1
ATOM 752 O O . LEU A 1 95 ? -2.020 -6.693 3.888 1.00 74.44 95 LEU A O 1
ATOM 756 N N . PHE A 1 96 ? -3.638 -5.636 2.729 1.00 76.25 96 PHE A N 1
ATOM 757 C CA . PHE A 1 96 ? -4.195 -4.891 3.858 1.00 76.25 96 PHE A CA 1
ATOM 758 C C . PHE A 1 96 ? -5.645 -5.280 4.078 1.00 76.25 96 PHE A C 1
ATOM 760 O O . PHE A 1 96 ? -6.357 -5.508 3.110 1.00 76.25 96 PHE A O 1
ATOM 767 N N . LYS A 1 97 ? -6.100 -5.348 5.325 1.00 80.75 97 LYS A N 1
ATOM 768 C CA . LYS A 1 97 ? -7.495 -5.618 5.676 1.00 80.75 97 LYS A CA 1
ATOM 769 C C . LYS A 1 97 ? -8.086 -4.394 6.348 1.00 80.75 97 LYS A C 1
ATOM 771 O O . LYS A 1 97 ? -7.604 -3.988 7.402 1.00 80.75 97 LYS A O 1
ATOM 776 N N . LYS A 1 98 ? -9.168 -3.863 5.777 1.00 82.38 98 LYS A N 1
ATOM 777 C CA . LYS A 1 98 ? -9.945 -2.786 6.401 1.00 82.38 98 LYS A CA 1
ATOM 778 C C . LYS A 1 98 ? -10.479 -3.221 7.768 1.00 82.38 98 LYS A C 1
ATOM 780 O O . LYS A 1 98 ? -11.050 -4.314 7.884 1.00 82.38 98 LYS A O 1
ATOM 785 N N . SER A 1 99 ? -10.321 -2.355 8.762 1.00 76.25 99 SER A N 1
ATOM 786 C CA . SER A 1 99 ? -10.857 -2.548 10.108 1.00 76.25 99 SER A CA 1
ATOM 787 C C . SER A 1 99 ? -12.386 -2.480 10.105 1.00 76.25 99 SER A C 1
ATOM 789 O O . SER A 1 99 ? -12.985 -1.695 9.373 1.00 76.25 99 SER A O 1
ATOM 791 N N . SER A 1 100 ? -13.035 -3.320 10.910 1.00 68.25 100 SER A N 1
ATOM 792 C CA . SER A 1 100 ? -14.500 -3.463 10.948 1.00 68.25 100 SER A CA 1
ATOM 793 C C . SER A 1 100 ? -15.223 -2.393 11.779 1.00 68.25 100 SER A C 1
ATOM 795 O O . SER A 1 100 ? -16.263 -2.712 12.350 1.00 68.25 100 SER A O 1
ATOM 797 N N . ASN A 1 101 ? -14.658 -1.192 11.917 1.00 56.44 101 ASN A N 1
ATOM 798 C CA . ASN A 1 101 ? -15.232 -0.167 12.795 1.00 56.44 101 ASN A CA 1
ATOM 799 C C . ASN A 1 101 ? -16.621 0.284 12.322 1.00 56.44 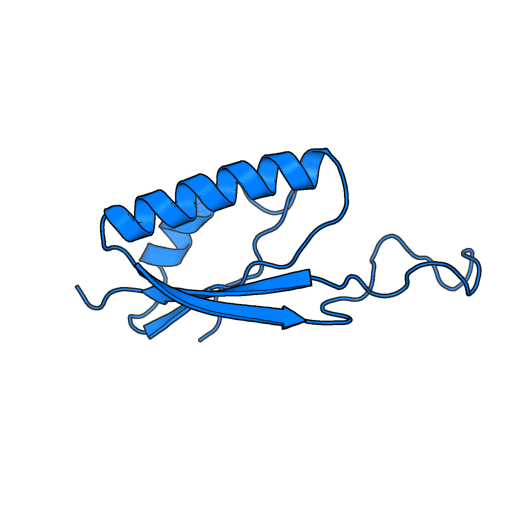101 ASN A C 1
ATOM 801 O O . ASN A 1 101 ? -16.799 0.426 11.088 1.00 56.44 101 ASN A O 1
#

Sequence (101 aa):
MMVGGLGFGFAPISVVRELCLATKPGSTATEGDQTGRPAAEFREDLWRELQLMEEEGLWSRVGIRLTDRYRENPHVNPERDEDDVQHYISGSVYLFKKSSN